Protein AF-R5CMT9-F1 (afdb_monomer)

Radius of gyration: 13.2 Å; Cα contacts (8 Å, |Δi|>4): 201; chains: 1; bounding box: 36×26×33 Å

pLDDT: mean 77.67, std 15.8, range [37.78, 95.19]

Mean predicted aligned error: 9.05 Å

Foldseek 3Di:
DWEWEWEAELQFQKTWIAIPVRDTLFIDHDPCSHVDDDPCSQVVVLLALLVACVVCVVVVVVPPDDPFYWYFYAYPVRHTDDTAWTDHPPDIDGPDDHDDDDHDRSVVRVVSSSD

Sequence (115 aa):
MTDIHLSISQDTGELLAFDDNDNEITRCVVSDWIDYKEPDFYDTAAEAIRSVIERLHDQVDNLCILKPYSFVLEDDEREHVSELYLVDSDIKIIGGDLMKGLDEDLDRFLNELMK

Secondary structure (DSSP, 8-state):
-EEEEEEE-TTT-EEEEE-TT--EEEEEE-GGGTT--STTHHHHHHHHHHHHHHHTHHHHTTS---SSEEEEEE-TT--EEEEEEEE-SS-EEE-S-------HHHHHHHHHHT-

Solvent-accessible surface area (backbone atoms only — not comparable to full-atom values): 6534 Å² total; per-residue (Å²): 124,45,40,38,40,36,31,36,29,48,73,71,8,38,40,35,35,23,44,80,82,71,44,75,70,40,74,43,68,43,74,86,34,39,65,52,81,63,94,55,52,69,61,54,49,49,28,29,52,38,58,47,54,59,73,42,37,77,57,59,72,62,48,92,68,63,71,45,31,38,38,34,35,24,36,76,86,68,45,85,70,46,63,38,36,39,40,45,94,88,49,77,48,71,50,78,81,86,59,89,81,61,65,71,72,53,53,51,44,52,58,59,60,73,108

Structure (mmCIF, N/CA/C/O backbone):
data_AF-R5CMT9-F1
#
_entry.id   AF-R5CMT9-F1
#
loop_
_atom_site.group_PDB
_atom_site.id
_atom_site.type_symbol
_atom_site.label_atom_id
_atom_site.label_alt_id
_atom_site.label_comp_id
_atom_site.label_asym_id
_atom_site.label_entity_id
_atom_site.label_seq_id
_atom_site.pdbx_PDB_ins_code
_atom_site.Cartn_x
_atom_site.Cartn_y
_atom_site.Cartn_z
_atom_site.occupancy
_atom_site.B_iso_or_equiv
_atom_site.auth_seq_id
_atom_site.auth_comp_id
_atom_site.auth_asym_id
_atom_site.auth_atom_id
_atom_site.pdbx_PDB_model_num
ATOM 1 N N . MET A 1 1 ? 12.522 12.733 -10.153 1.00 55.34 1 MET A N 1
ATOM 2 C CA . MET A 1 1 ? 12.341 11.641 -9.187 1.00 55.34 1 MET A CA 1
ATOM 3 C C . MET A 1 1 ? 10.939 11.159 -9.421 1.00 55.34 1 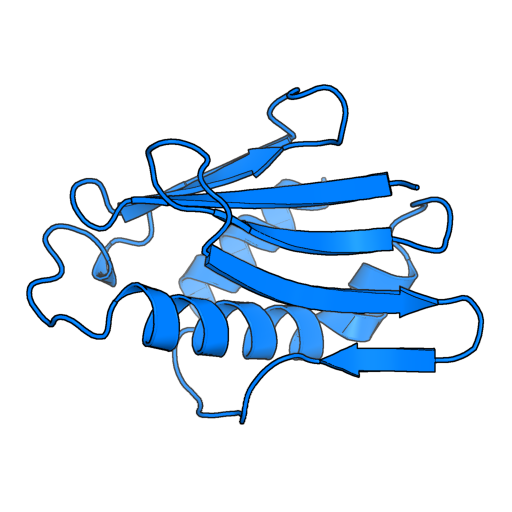MET A C 1
ATOM 5 O O . MET A 1 1 ? 10.129 12.024 -9.745 1.00 55.34 1 MET A O 1
ATOM 9 N N . THR A 1 2 ? 10.723 9.847 -9.422 1.00 72.75 2 THR A N 1
ATOM 10 C CA . THR A 1 2 ? 9.373 9.323 -9.591 1.00 72.75 2 THR A CA 1
ATOM 11 C C . THR A 1 2 ? 8.921 8.679 -8.308 1.00 72.75 2 THR A C 1
ATOM 13 O O . THR A 1 2 ? 9.508 7.697 -7.903 1.00 72.75 2 THR A O 1
ATOM 16 N N . ASP A 1 3 ? 7.944 9.254 -7.644 1.00 84.00 3 ASP A N 1
ATOM 17 C CA . ASP A 1 3 ? 7.413 8.844 -6.362 1.00 84.00 3 ASP A CA 1
ATOM 18 C C . ASP A 1 3 ? 6.007 8.275 -6.593 1.00 84.00 3 ASP A C 1
ATOM 20 O O . ASP A 1 3 ? 5.199 8.800 -7.365 1.00 84.00 3 ASP A O 1
ATOM 24 N N . ILE A 1 4 ? 5.742 7.124 -5.978 1.00 88.56 4 ILE A N 1
ATOM 25 C CA . ILE A 1 4 ? 4.416 6.512 -5.950 1.00 88.56 4 ILE A CA 1
ATOM 26 C C . ILE A 1 4 ? 3.807 6.825 -4.593 1.00 88.56 4 ILE A C 1
ATOM 28 O O . ILE A 1 4 ? 4.309 6.385 -3.556 1.00 88.56 4 ILE A O 1
ATOM 32 N N . HIS A 1 5 ? 2.700 7.552 -4.616 1.00 92.25 5 HIS A N 1
ATOM 33 C CA . HIS A 1 5 ? 1.980 7.958 -3.418 1.00 92.25 5 HIS A CA 1
ATOM 34 C C . HIS A 1 5 ? 0.846 6.972 -3.153 1.00 92.25 5 HIS A C 1
ATOM 36 O O . HIS A 1 5 ? -0.040 6.798 -3.988 1.00 92.25 5 HIS A O 1
ATOM 42 N N . LEU A 1 6 ? 0.887 6.303 -2.004 1.00 93.19 6 LEU A N 1
ATOM 43 C CA . LEU A 1 6 ? -0.142 5.389 -1.530 1.00 93.19 6 LEU A CA 1
ATOM 44 C C . LEU A 1 6 ? -0.975 6.102 -0.465 1.00 93.19 6 LEU A C 1
ATOM 46 O O . LEU A 1 6 ? -0.510 6.273 0.655 1.00 93.19 6 LEU A O 1
ATOM 50 N N . SER A 1 7 ? -2.194 6.507 -0.808 1.00 95.19 7 SER A N 1
ATOM 51 C CA . SER A 1 7 ? -3.136 7.126 0.131 1.00 95.19 7 SER A CA 1
ATOM 52 C C . SER A 1 7 ? -4.081 6.068 0.685 1.00 95.19 7 SER A C 1
ATOM 54 O O . SER A 1 7 ? -4.650 5.286 -0.084 1.00 95.19 7 SER A O 1
ATOM 56 N N . ILE A 1 8 ? -4.223 6.023 2.011 1.00 94.94 8 ILE A N 1
ATOM 57 C CA . ILE A 1 8 ? -5.087 5.061 2.704 1.00 94.94 8 ILE A CA 1
ATOM 58 C C . ILE A 1 8 ? -6.119 5.749 3.592 1.00 94.94 8 ILE A C 1
ATOM 60 O O . ILE A 1 8 ? -5.850 6.796 4.168 1.00 94.94 8 ILE A O 1
ATOM 64 N N . SER A 1 9 ? -7.284 5.122 3.762 1.00 94.38 9 SER A N 1
ATOM 65 C CA . SER A 1 9 ? -8.355 5.624 4.630 1.00 94.38 9 SER A CA 1
ATOM 66 C C . SER A 1 9 ? -8.825 4.553 5.615 1.00 94.38 9 SER A C 1
ATOM 68 O O . SER A 1 9 ? -9.338 3.513 5.205 1.00 94.38 9 SER A O 1
ATOM 70 N N . GLN A 1 10 ? -8.722 4.828 6.920 1.00 92.62 10 GLN A N 1
ATOM 71 C CA . GLN A 1 10 ? -9.258 3.950 7.979 1.00 92.62 10 GLN A CA 1
ATOM 72 C C . GLN A 1 10 ? -10.793 3.955 8.060 1.00 92.62 10 GLN A C 1
ATOM 74 O O . GLN A 1 10 ? -11.403 3.061 8.640 1.00 92.62 10 GLN A O 1
ATOM 79 N N . ASP A 1 11 ? -11.443 4.978 7.505 1.00 91.88 11 ASP A N 1
ATOM 80 C CA . ASP A 1 11 ? -12.901 5.088 7.548 1.00 91.88 11 ASP A CA 1
ATOM 81 C C . ASP A 1 11 ? -13.543 4.244 6.444 1.00 91.88 11 ASP A C 1
ATOM 83 O O . ASP A 1 11 ? -14.573 3.602 6.649 1.00 91.88 11 ASP A O 1
ATOM 87 N N . THR A 1 12 ? -12.923 4.225 5.263 1.00 93.94 12 THR A N 1
ATOM 88 C CA . THR A 1 12 ? -13.476 3.579 4.062 1.00 93.94 12 THR A CA 1
ATOM 89 C C . THR A 1 12 ? -12.736 2.311 3.646 1.00 93.94 12 THR A C 1
ATOM 91 O O . THR A 1 12 ? -13.248 1.559 2.817 1.00 93.94 12 THR A O 1
ATOM 94 N N . GLY A 1 13 ? -11.545 2.068 4.200 1.00 92.75 13 GLY A N 1
ATOM 95 C CA . GLY A 1 13 ? -10.636 1.003 3.784 1.00 92.75 13 GLY A CA 1
ATOM 96 C C . GLY A 1 13 ? -10.030 1.213 2.394 1.00 92.75 13 GLY A C 1
ATOM 97 O O . GLY A 1 13 ? -9.419 0.287 1.861 1.00 92.75 13 GLY A O 1
ATOM 98 N N . GLU A 1 14 ? -10.221 2.377 1.765 1.00 94.38 14 GLU A N 1
ATOM 99 C CA . GLU A 1 14 ? -9.645 2.655 0.451 1.00 94.38 14 GLU A CA 1
ATOM 100 C C . GLU A 1 14 ? -8.113 2.722 0.527 1.00 94.38 14 GLU A C 1
ATOM 102 O O . GLU A 1 14 ? -7.548 3.291 1.459 1.00 94.38 14 GLU A O 1
ATOM 107 N N . LEU A 1 15 ? -7.459 2.141 -0.480 1.00 94.44 15 LEU A N 1
ATOM 108 C CA . LEU A 1 15 ? -6.033 2.259 -0.770 1.00 94.44 15 LEU A CA 1
ATOM 109 C C . LEU A 1 15 ? -5.908 2.695 -2.230 1.00 94.44 15 LEU A C 1
ATOM 111 O O . LEU A 1 15 ? -6.319 1.967 -3.138 1.00 94.44 15 LEU A O 1
ATOM 115 N N . LEU A 1 16 ? -5.372 3.890 -2.453 1.00 94.19 16 LEU A N 1
ATOM 116 C CA . LEU A 1 16 ? -5.201 4.500 -3.767 1.00 94.19 16 LEU A CA 1
ATOM 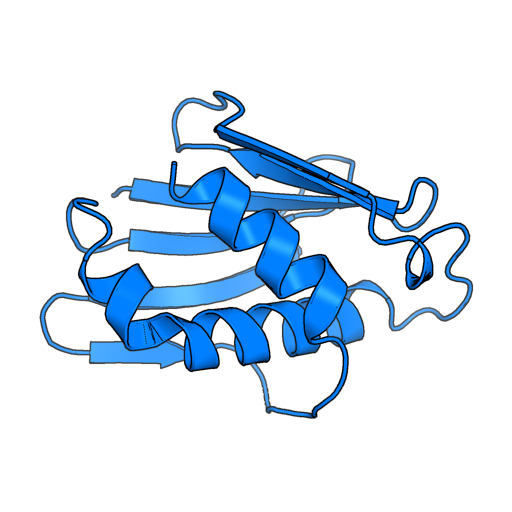117 C C . LEU A 1 16 ? -3.719 4.703 -4.054 1.00 94.19 16 LEU A C 1
ATOM 119 O O . LEU A 1 16 ? -2.976 5.126 -3.175 1.00 94.19 16 LEU A O 1
ATOM 123 N N . ALA A 1 17 ? -3.304 4.444 -5.289 1.00 91.75 17 ALA A N 1
ATOM 124 C CA . ALA A 1 17 ? -1.954 4.727 -5.754 1.00 91.75 17 ALA A CA 1
ATOM 125 C C . ALA A 1 17 ? -1.967 5.866 -6.771 1.00 91.75 17 ALA A C 1
ATOM 127 O O . ALA A 1 17 ? -2.756 5.835 -7.718 1.00 91.75 17 ALA A O 1
ATOM 128 N N . PHE A 1 18 ? -1.051 6.816 -6.618 1.00 91.31 18 PHE A N 1
ATOM 129 C CA . PHE A 1 18 ? -0.868 7.948 -7.519 1.00 91.31 18 PHE A CA 1
ATOM 130 C C . PHE A 1 18 ? 0.572 8.032 -8.026 1.00 91.31 18 PHE A C 1
ATOM 132 O O . PHE A 1 18 ? 1.503 7.610 -7.337 1.00 91.31 18 PHE A O 1
ATOM 139 N N . ASP A 1 19 ? 0.740 8.586 -9.226 1.00 88.50 19 ASP A N 1
ATOM 140 C CA . ASP A 1 19 ?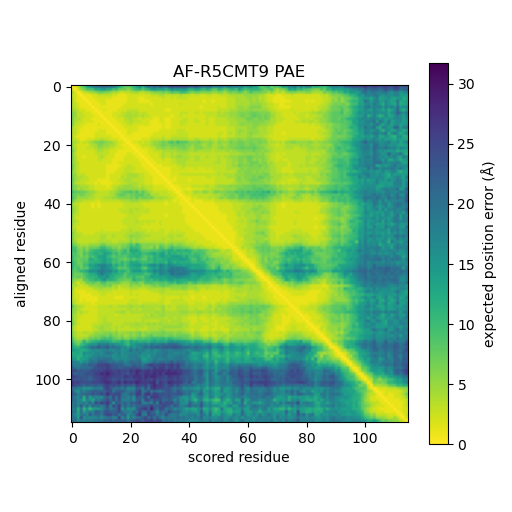 2.040 9.035 -9.733 1.00 88.50 19 ASP A CA 1
ATOM 141 C C . ASP A 1 19 ? 2.392 10.454 -9.229 1.00 88.50 19 ASP A C 1
ATOM 143 O O . ASP A 1 19 ? 1.568 11.129 -8.611 1.00 88.50 19 ASP A O 1
ATOM 147 N N . ASP A 1 20 ? 3.600 10.944 -9.538 1.00 85.38 20 ASP A N 1
ATOM 148 C CA . ASP A 1 20 ? 4.068 12.304 -9.179 1.00 85.38 20 ASP A CA 1
ATOM 149 C C . ASP A 1 20 ? 3.209 13.452 -9.714 1.00 85.38 20 ASP A C 1
ATOM 151 O O . ASP A 1 20 ? 3.414 14.623 -9.385 1.00 85.38 20 ASP A O 1
ATOM 155 N N . ASN A 1 21 ? 2.362 13.161 -10.695 1.00 87.75 21 ASN A N 1
ATOM 156 C CA . ASN A 1 21 ? 1.511 14.139 -11.345 1.00 87.75 21 ASN A CA 1
ATOM 157 C C . ASN A 1 21 ? 0.082 14.079 -10.799 1.00 87.75 21 ASN A C 1
ATOM 159 O O . ASN A 1 21 ? -0.818 14.642 -11.423 1.00 87.75 21 ASN A O 1
ATOM 163 N N . ASP A 1 22 ? -0.101 13.433 -9.643 1.00 86.94 22 ASP A N 1
ATOM 164 C CA . ASP A 1 22 ? -1.376 13.209 -8.967 1.00 86.94 22 ASP A CA 1
ATOM 165 C C . ASP A 1 22 ? -2.394 12.447 -9.829 1.00 86.94 22 ASP A C 1
ATOM 167 O O . ASP A 1 22 ? -3.603 12.510 -9.583 1.00 86.94 22 ASP A O 1
ATOM 171 N N . ASN A 1 23 ? -1.934 11.696 -10.836 1.00 88.88 23 ASN A N 1
ATOM 172 C CA . ASN A 1 23 ? -2.819 10.806 -11.572 1.00 88.88 23 ASN A CA 1
ATOM 173 C C . ASN A 1 23 ? -2.981 9.510 -10.789 1.00 88.88 23 ASN A C 1
ATOM 175 O O . ASN A 1 23 ? -2.003 8.853 -10.435 1.00 88.88 23 ASN A O 1
ATOM 179 N N . GLU A 1 24 ? -4.231 9.121 -10.558 1.00 90.75 24 GLU A N 1
ATOM 180 C CA . GLU A 1 24 ? -4.543 7.819 -9.983 1.00 90.75 24 GLU A CA 1
ATOM 181 C C . GLU A 1 24 ? -4.103 6.713 -10.948 1.00 90.75 24 GLU A C 1
ATOM 183 O O . GLU A 1 24 ? -4.537 6.662 -12.102 1.00 90.75 24 GLU A O 1
ATOM 188 N N . ILE A 1 25 ? -3.245 5.826 -10.458 1.00 89.00 25 ILE A N 1
ATOM 189 C CA . ILE A 1 25 ? -2.792 4.635 -11.171 1.00 89.00 25 ILE A CA 1
ATOM 190 C C . ILE A 1 25 ? -3.804 3.510 -10.941 1.00 89.00 25 ILE A C 1
ATOM 192 O O . ILE A 1 25 ? -4.256 2.876 -11.892 1.00 89.00 25 ILE A O 1
ATOM 196 N N . THR A 1 26 ? -4.174 3.265 -9.677 1.00 89.25 26 THR A N 1
ATOM 197 C CA . THR A 1 26 ? -5.165 2.247 -9.304 1.00 89.25 26 THR A CA 1
ATOM 198 C C . THR A 1 26 ? -5.743 2.478 -7.904 1.00 89.25 26 THR A C 1
ATOM 200 O O . THR A 1 26 ? -5.210 3.271 -7.123 1.00 89.25 26 THR A O 1
ATOM 203 N N . ARG A 1 27 ? -6.800 1.729 -7.566 1.00 93.19 27 ARG A N 1
ATOM 204 C CA . ARG A 1 27 ? -7.440 1.717 -6.243 1.00 93.19 27 ARG A CA 1
ATOM 205 C C . ARG A 1 27 ? -7.945 0.326 -5.851 1.00 93.19 27 ARG A C 1
ATOM 207 O O . ARG A 1 27 ? -8.414 -0.425 -6.703 1.00 93.19 27 ARG A O 1
ATOM 214 N N . CYS A 1 28 ? -7.954 0.019 -4.558 1.00 92.31 28 CYS A N 1
ATOM 215 C CA . CYS A 1 28 ? -8.745 -1.077 -3.991 1.00 92.31 28 CYS A CA 1
ATOM 216 C C . CYS A 1 28 ? -9.364 -0.692 -2.649 1.00 92.31 28 CYS A C 1
ATOM 218 O O . CYS A 1 28 ? -9.089 0.369 -2.097 1.00 92.31 28 CYS A O 1
ATOM 220 N N . VAL A 1 29 ? -10.149 -1.617 -2.098 1.00 92.69 29 VAL A N 1
ATOM 221 C CA . VAL A 1 29 ? -10.660 -1.548 -0.731 1.00 92.69 29 VAL A CA 1
ATOM 222 C C . VAL A 1 29 ? -10.110 -2.729 0.061 1.00 92.69 29 VAL A C 1
ATOM 224 O O . VAL A 1 29 ? -10.332 -3.882 -0.316 1.00 92.69 29 VAL A O 1
ATOM 227 N N . VAL A 1 30 ? -9.425 -2.439 1.165 1.00 91.75 30 VAL A N 1
ATOM 228 C CA . VAL A 1 30 ? -8.986 -3.419 2.161 1.00 91.75 30 VAL A CA 1
ATOM 229 C C . VAL A 1 30 ? -10.064 -3.489 3.237 1.00 91.75 30 VAL A C 1
ATOM 231 O O . VAL A 1 30 ? -10.232 -2.570 4.033 1.00 91.75 30 VAL A O 1
ATOM 234 N N . SER A 1 31 ? -10.837 -4.577 3.244 1.00 90.88 31 SER A N 1
ATOM 235 C CA . SER A 1 31 ? -12.025 -4.683 4.111 1.00 90.88 31 SER A CA 1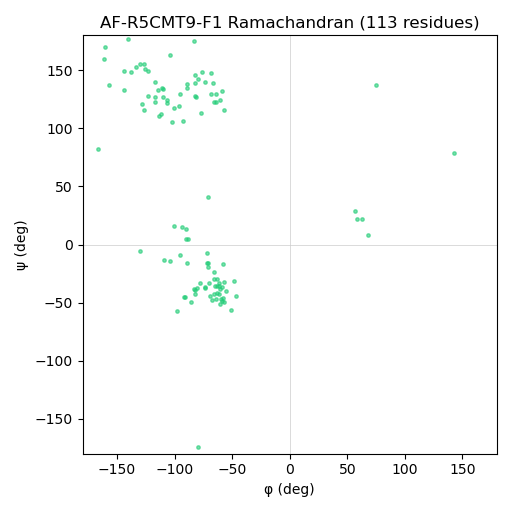
ATOM 236 C C . SER A 1 31 ? -11.679 -4.609 5.600 1.00 90.88 31 SER A C 1
ATOM 238 O O . SER A 1 31 ? -12.445 -4.046 6.375 1.00 90.88 31 SER A O 1
ATOM 240 N N . ASP A 1 32 ? -10.510 -5.124 5.981 1.00 89.31 32 ASP A N 1
ATOM 241 C CA . ASP A 1 32 ? -10.027 -5.133 7.367 1.00 89.31 32 ASP A CA 1
ATOM 242 C C . ASP A 1 32 ? -9.633 -3.741 7.883 1.00 89.31 32 ASP A C 1
ATOM 244 O O . ASP A 1 32 ? -9.498 -3.541 9.089 1.00 89.31 32 ASP A O 1
ATOM 248 N N . TRP A 1 33 ? -9.452 -2.773 6.983 1.00 93.50 33 TRP A N 1
ATOM 249 C CA . TRP A 1 33 ? -9.142 -1.388 7.333 1.00 93.50 33 TRP A CA 1
ATOM 250 C C . TRP A 1 33 ? -10.389 -0.535 7.530 1.00 93.50 33 TRP A C 1
ATOM 252 O O . TRP A 1 33 ? -10.289 0.539 8.108 1.00 93.50 33 TRP A O 1
ATOM 262 N N . ILE A 1 34 ? -11.556 -1.001 7.075 1.00 92.94 34 ILE A N 1
ATOM 263 C CA . ILE A 1 34 ? -12.812 -0.267 7.224 1.00 92.94 34 ILE A CA 1
ATOM 264 C C . ILE A 1 34 ? -13.145 -0.144 8.703 1.00 92.94 34 ILE A C 1
ATOM 266 O O . ILE A 1 34 ? -13.215 -1.142 9.423 1.00 92.94 34 ILE A O 1
ATOM 270 N N . ASP A 1 35 ? -13.435 1.081 9.133 1.00 92.88 35 ASP A N 1
ATOM 271 C CA . ASP A 1 35 ? -13.789 1.379 10.513 1.00 92.88 35 ASP A CA 1
ATOM 272 C C . ASP A 1 35 ? -12.707 0.931 11.516 1.00 92.88 35 ASP A C 1
ATOM 274 O O . ASP A 1 35 ? -13.031 0.636 12.670 1.00 92.88 35 ASP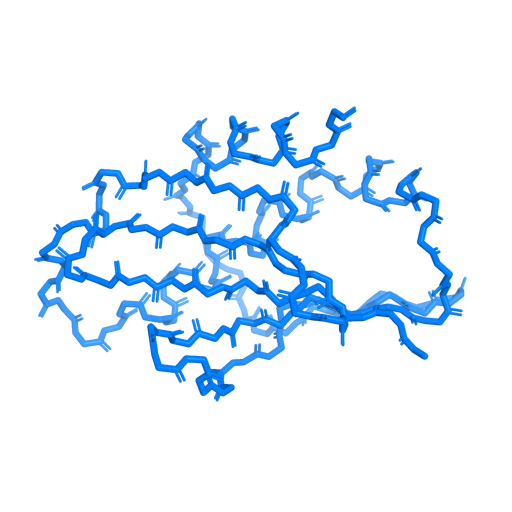 A O 1
ATOM 278 N N . TYR A 1 36 ? -11.430 0.898 11.120 1.00 90.50 36 TYR A N 1
ATOM 279 C CA . TYR A 1 36 ? -10.344 0.516 12.022 1.00 90.50 36 TYR A CA 1
ATOM 280 C C . TYR A 1 36 ? -10.292 1.482 13.219 1.00 90.50 36 TYR A C 1
ATOM 282 O O . TYR A 1 36 ? -10.282 2.702 13.058 1.00 90.50 36 TYR A O 1
ATOM 290 N N . LYS A 1 37 ? -10.362 0.945 14.446 1.00 89.69 37 LYS A N 1
ATOM 291 C CA . LYS A 1 37 ? -10.576 1.750 15.671 1.00 89.69 37 LYS A CA 1
ATOM 292 C C . LYS A 1 37 ? -9.330 1.952 16.520 1.00 89.69 37 LYS A C 1
ATOM 294 O O . LYS A 1 37 ? -9.358 2.791 17.421 1.00 89.69 37 LYS A O 1
ATOM 299 N N . GLU A 1 38 ? -8.280 1.183 16.272 1.00 90.75 38 GLU A N 1
ATOM 300 C CA . GLU A 1 38 ? -7.049 1.298 17.042 1.00 90.75 38 GLU A CA 1
ATOM 301 C C . GLU A 1 38 ? -6.196 2.459 16.501 1.00 90.75 38 GLU A C 1
ATOM 303 O O . GLU A 1 38 ? -6.213 2.747 15.303 1.00 90.75 38 GLU A O 1
ATOM 308 N N . PRO A 1 39 ? -5.458 3.169 17.370 1.00 88.12 39 PRO A N 1
ATOM 309 C CA . PRO A 1 39 ? -4.676 4.341 16.975 1.00 88.12 39 PRO A CA 1
ATOM 310 C C . PRO A 1 39 ? -3.430 4.000 16.141 1.00 88.12 39 PRO A C 1
ATOM 312 O O . PRO A 1 39 ? -2.753 4.909 15.674 1.00 88.12 39 PRO A O 1
ATOM 315 N N . ASP A 1 40 ? -3.110 2.715 15.985 1.00 90.44 40 ASP A N 1
ATOM 316 C CA . ASP A 1 40 ? -1.932 2.189 15.289 1.00 90.44 40 ASP A CA 1
ATOM 317 C C . ASP A 1 40 ? -2.195 1.858 13.812 1.00 90.44 40 ASP A C 1
ATOM 319 O O . ASP A 1 40 ? -1.404 1.154 13.181 1.00 90.44 40 ASP A O 1
ATOM 323 N N . PHE A 1 41 ? -3.303 2.355 13.254 1.00 90.50 41 PHE A N 1
ATOM 324 C CA . PHE A 1 41 ? -3.731 2.060 11.890 1.00 90.50 41 PHE A CA 1
ATOM 325 C C . PHE A 1 41 ? -2.622 2.279 10.858 1.00 90.50 41 PHE A C 1
ATOM 327 O O . PHE A 1 41 ? -2.260 1.361 10.126 1.00 90.50 41 PHE A O 1
ATOM 334 N N . TYR A 1 42 ? -2.064 3.490 10.824 1.00 90.00 42 TYR A N 1
ATOM 335 C CA . TYR A 1 42 ? -1.060 3.879 9.838 1.00 90.00 42 TYR A CA 1
ATOM 336 C C . TYR A 1 42 ? 0.244 3.092 9.985 1.00 90.00 42 TYR A C 1
ATOM 338 O O . TYR A 1 42 ? 0.850 2.731 8.979 1.00 90.00 42 TYR A O 1
ATOM 346 N N . ASP A 1 43 ? 0.645 2.773 11.217 1.00 88.38 43 ASP A N 1
ATOM 347 C CA . ASP A 1 43 ? 1.833 1.959 11.485 1.00 88.38 43 ASP A CA 1
ATOM 348 C C . ASP A 1 43 ? 1.620 0.517 11.000 1.00 88.38 43 ASP A C 1
ATOM 350 O O . ASP A 1 43 ? 2.431 -0.018 10.242 1.00 88.38 43 ASP A O 1
ATOM 354 N N . THR A 1 44 ? 0.478 -0.080 11.347 1.00 89.06 44 THR A N 1
ATOM 355 C CA . THR A 1 44 ? 0.100 -1.443 10.939 1.00 89.06 44 THR A CA 1
ATOM 356 C C . THR A 1 44 ? -0.051 -1.553 9.421 1.00 89.06 44 THR A C 1
ATOM 358 O O . THR A 1 44 ? 0.415 -2.516 8.806 1.00 89.06 44 THR A O 1
ATOM 361 N N . ALA A 1 45 ? -0.670 -0.554 8.788 1.00 90.06 45 ALA A N 1
ATOM 362 C CA . ALA A 1 45 ? -0.813 -0.490 7.340 1.00 90.06 45 ALA A CA 1
ATOM 363 C C . ALA A 1 45 ? 0.547 -0.321 6.650 1.00 90.06 45 ALA A C 1
ATOM 365 O O . ALA A 1 45 ? 0.820 -1.013 5.668 1.00 90.06 45 ALA A O 1
ATOM 366 N N . ALA A 1 46 ? 1.428 0.536 7.178 1.00 88.56 46 ALA A N 1
ATOM 367 C CA . ALA A 1 46 ? 2.778 0.707 6.652 1.00 88.56 46 ALA A CA 1
ATOM 368 C C . ALA A 1 46 ? 3.576 -0.602 6.709 1.00 88.56 46 ALA A C 1
ATOM 370 O O . ALA A 1 46 ? 4.184 -0.990 5.710 1.00 88.56 46 ALA A O 1
ATOM 371 N N . GLU A 1 47 ? 3.556 -1.306 7.846 1.00 86.12 47 GLU A N 1
ATOM 372 C CA . GLU A 1 47 ? 4.201 -2.616 8.004 1.00 86.12 47 GLU A CA 1
ATOM 373 C C . GLU A 1 47 ? 3.664 -3.646 7.002 1.00 86.12 47 GLU A C 1
ATOM 375 O O . GLU A 1 47 ? 4.445 -4.322 6.323 1.00 86.12 47 GLU A O 1
ATOM 380 N N . ALA A 1 48 ? 2.338 -3.724 6.851 1.00 86.50 48 ALA A N 1
ATOM 381 C CA . ALA A 1 48 ? 1.706 -4.622 5.893 1.00 86.50 48 ALA A CA 1
ATOM 382 C C . ALA A 1 48 ? 2.143 -4.305 4.455 1.00 86.50 48 ALA A C 1
ATOM 384 O O . ALA A 1 48 ? 2.629 -5.191 3.751 1.00 86.50 48 ALA A O 1
ATOM 385 N N . ILE A 1 49 ? 2.052 -3.041 4.029 1.00 86.88 49 ILE A N 1
ATOM 386 C CA . ILE A 1 49 ? 2.428 -2.624 2.672 1.00 86.88 49 ILE A CA 1
ATOM 387 C C . ILE A 1 49 ? 3.910 -2.903 2.400 1.00 86.88 49 ILE A C 1
ATOM 389 O O . ILE A 1 49 ? 4.245 -3.443 1.344 1.00 86.88 49 ILE A O 1
ATOM 393 N N . ARG A 1 50 ? 4.801 -2.616 3.356 1.00 84.75 50 ARG A N 1
ATOM 394 C CA . ARG A 1 50 ? 6.239 -2.915 3.240 1.00 84.75 50 ARG A CA 1
ATOM 395 C C . ARG A 1 50 ? 6.494 -4.397 3.022 1.00 84.75 50 ARG A C 1
ATOM 397 O O . ARG A 1 50 ? 7.191 -4.756 2.075 1.00 84.75 50 ARG A O 1
ATOM 404 N N . SER A 1 51 ? 5.877 -5.257 3.836 1.00 82.81 51 SER A N 1
ATOM 405 C CA . SER A 1 51 ? 6.018 -6.711 3.706 1.00 82.81 51 SER A CA 1
ATOM 406 C C . SER A 1 51 ? 5.601 -7.210 2.319 1.00 82.81 51 SER A C 1
ATOM 408 O O . SER A 1 51 ? 6.153 -8.197 1.825 1.00 82.81 51 SER A O 1
ATOM 410 N N . VAL A 1 52 ? 4.628 -6.558 1.682 1.00 81.12 52 VAL A N 1
ATOM 411 C CA . VAL A 1 52 ? 4.167 -6.952 0.350 1.00 81.12 52 VAL A CA 1
ATOM 412 C C . VAL A 1 52 ? 5.064 -6.387 -0.750 1.00 81.12 52 VAL A C 1
ATOM 414 O O . VAL A 1 52 ? 5.440 -7.138 -1.649 1.00 81.12 52 VAL A O 1
ATOM 417 N N . ILE A 1 53 ? 5.492 -5.124 -0.661 1.00 79.38 53 ILE A N 1
ATOM 418 C CA . ILE A 1 53 ? 6.495 -4.551 -1.579 1.00 79.38 53 ILE A CA 1
ATOM 419 C C . ILE A 1 53 ? 7.771 -5.410 -1.575 1.00 79.38 53 ILE A C 1
ATO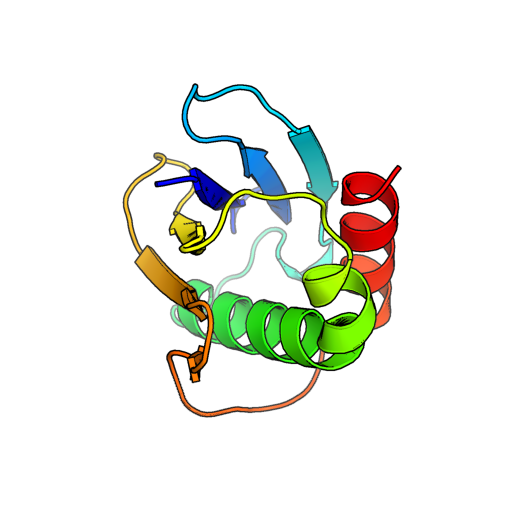M 421 O O . ILE A 1 53 ? 8.337 -5.684 -2.633 1.00 79.38 53 ILE A O 1
ATOM 425 N N . GLU A 1 54 ? 8.188 -5.903 -0.406 1.00 76.94 54 GLU A N 1
ATOM 426 C CA . GLU A 1 54 ? 9.301 -6.847 -0.276 1.00 76.94 54 GLU A CA 1
ATOM 427 C C . GLU A 1 54 ? 9.040 -8.191 -0.959 1.00 76.94 54 GLU A C 1
ATOM 429 O O . GLU A 1 54 ? 9.904 -8.686 -1.684 1.00 76.94 54 GLU A O 1
ATOM 434 N N . ARG A 1 55 ? 7.866 -8.804 -0.758 1.00 76.69 55 ARG A N 1
ATOM 435 C CA . ARG A 1 55 ? 7.526 -10.071 -1.427 1.00 76.69 55 ARG A CA 1
ATOM 436 C C . ARG A 1 55 ? 7.516 -9.913 -2.947 1.00 76.69 55 ARG A C 1
ATOM 438 O O . ARG A 1 55 ? 7.953 -10.816 -3.658 1.00 76.69 55 ARG A O 1
ATOM 445 N N . LEU A 1 56 ? 7.028 -8.778 -3.436 1.00 73.69 56 LEU A N 1
ATOM 446 C CA . LEU A 1 56 ? 6.933 -8.469 -4.860 1.00 73.69 56 LEU A CA 1
ATOM 447 C C . LEU A 1 56 ? 8.189 -7.771 -5.394 1.00 73.69 56 LEU A C 1
ATOM 449 O O . LEU A 1 56 ? 8.174 -7.274 -6.518 1.00 73.69 56 LEU A O 1
ATOM 453 N N . HIS A 1 57 ? 9.288 -7.765 -4.635 1.00 69.31 57 HIS A N 1
ATOM 454 C CA . HIS A 1 57 ? 10.543 -7.094 -4.974 1.00 69.31 57 HIS A CA 1
ATOM 455 C C . HIS A 1 57 ? 11.008 -7.360 -6.412 1.00 69.31 57 HIS A C 1
ATOM 457 O O . HIS A 1 57 ? 11.404 -6.431 -7.114 1.00 69.31 57 HIS A O 1
ATOM 463 N N . ASP A 1 58 ? 10.934 -8.613 -6.870 1.00 67.75 58 ASP A N 1
ATOM 464 C CA . ASP A 1 58 ? 11.346 -8.992 -8.226 1.00 67.75 58 ASP A CA 1
ATOM 465 C C . ASP A 1 58 ? 10.449 -8.367 -9.307 1.00 67.75 58 ASP A C 1
ATOM 467 O O . ASP A 1 58 ? 10.907 -8.087 -10.411 1.00 67.75 58 ASP A O 1
ATOM 471 N N . GLN A 1 59 ? 9.172 -8.119 -9.014 1.00 67.44 59 GLN A N 1
ATOM 472 C CA . GLN A 1 59 ? 8.259 -7.407 -9.914 1.00 67.44 59 GLN A CA 1
ATOM 473 C C . GLN A 1 59 ? 8.449 -5.893 -9.816 1.00 67.44 59 GLN A C 1
ATOM 475 O O . GLN A 1 59 ? 8.437 -5.209 -10.836 1.00 67.44 59 GLN A O 1
ATOM 480 N N . VAL A 1 60 ? 8.710 -5.384 -8.613 1.00 65.69 60 VAL A N 1
ATOM 481 C CA . VAL A 1 60 ? 9.008 -3.974 -8.343 1.00 65.69 60 VAL A CA 1
ATOM 482 C C . VAL A 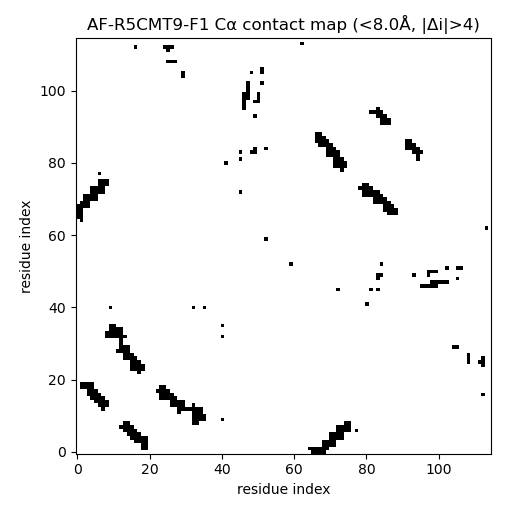1 60 ? 10.306 -3.534 -9.039 1.00 65.69 60 VAL A C 1
ATOM 484 O O . VAL A 1 60 ? 10.368 -2.441 -9.596 1.00 65.69 60 VAL A O 1
ATOM 487 N N . ASP A 1 61 ? 11.317 -4.404 -9.138 1.00 64.31 61 ASP A N 1
ATOM 488 C CA . ASP A 1 61 ? 12.513 -4.157 -9.964 1.00 64.31 61 ASP A CA 1
ATOM 489 C C . ASP A 1 61 ? 12.230 -4.101 -11.471 1.00 64.31 61 ASP A C 1
ATOM 491 O O . ASP A 1 61 ? 13.007 -3.502 -12.217 1.00 64.31 61 ASP A O 1
ATOM 495 N N . ASN A 1 62 ? 11.136 -4.720 -11.919 1.00 62.69 62 ASN A N 1
ATOM 496 C CA . ASN A 1 62 ? 10.715 -4.752 -13.318 1.00 62.69 62 ASN A CA 1
ATOM 497 C C . ASN A 1 62 ? 9.693 -3.661 -13.669 1.00 62.69 62 ASN A C 1
ATOM 499 O O . ASN A 1 62 ? 9.411 -3.463 -14.856 1.00 62.69 62 ASN A O 1
ATOM 503 N N . LEU A 1 63 ? 9.161 -2.929 -12.680 1.00 63.78 63 LEU A N 1
ATOM 504 C CA . LEU A 1 63 ? 8.465 -1.671 -12.930 1.00 63.78 63 LEU A CA 1
ATOM 505 C C . LEU A 1 63 ? 9.458 -0.773 -13.673 1.00 63.78 63 LEU A C 1
ATOM 507 O O . LEU A 1 63 ? 10.514 -0.434 -13.144 1.00 63.78 63 LEU A O 1
ATOM 511 N N . CYS A 1 64 ? 9.157 -0.417 -14.923 1.00 57.38 64 CYS A N 1
ATOM 512 C CA . CYS A 1 64 ? 9.998 0.436 -15.771 1.00 57.38 64 CYS A CA 1
ATOM 513 C C . CYS A 1 64 ? 10.008 1.905 -15.290 1.00 57.38 64 CYS A C 1
ATOM 515 O O . CYS A 1 64 ? 9.919 2.832 -16.093 1.00 57.38 64 CYS A O 1
ATOM 517 N N . ILE A 1 65 ? 10.078 2.112 -13.976 1.00 67.94 65 ILE A N 1
ATOM 518 C CA . ILE A 1 65 ? 10.143 3.395 -13.294 1.00 67.94 65 ILE A CA 1
ATOM 519 C C . ILE A 1 65 ? 11.592 3.875 -13.310 1.00 67.94 65 ILE A C 1
ATOM 521 O O . ILE A 1 65 ? 12.547 3.110 -13.140 1.00 67.94 65 ILE A O 1
ATOM 525 N N . LEU A 1 66 ? 11.758 5.172 -13.541 1.00 67.75 66 LEU A N 1
ATOM 526 C CA . LEU A 1 66 ? 13.061 5.803 -13.641 1.00 67.75 66 LEU A CA 1
ATOM 527 C C . LEU A 1 66 ? 13.644 5.982 -12.232 1.00 67.75 66 LEU A C 1
ATOM 529 O O . LEU A 1 66 ? 13.115 6.747 -11.433 1.00 67.75 66 LEU A O 1
ATOM 533 N N . LYS A 1 67 ? 14.728 5.262 -11.923 1.00 71.31 67 LYS A N 1
ATOM 534 C CA . LYS A 1 67 ? 15.414 5.353 -10.624 1.00 71.31 67 LYS A CA 1
ATOM 535 C C . LYS A 1 67 ? 16.112 6.724 -10.446 1.00 71.31 67 LYS A C 1
ATOM 537 O O . LYS A 1 67 ? 16.623 7.265 -11.432 1.00 71.31 67 LYS A O 1
ATOM 542 N N . PRO A 1 68 ? 16.210 7.258 -9.213 1.00 78.06 68 PRO A N 1
ATOM 543 C CA . PRO A 1 68 ? 15.618 6.708 -7.998 1.00 78.06 68 PRO A CA 1
ATOM 544 C C . PRO A 1 68 ? 14.107 6.966 -7.933 1.00 78.06 68 PRO A C 1
ATOM 546 O O . PRO A 1 68 ? 13.625 7.988 -8.433 1.00 78.06 68 PRO A O 1
ATOM 549 N N . TYR A 1 69 ? 13.396 6.032 -7.306 1.00 78.88 69 TYR A N 1
ATOM 550 C CA . TYR A 1 69 ? 11.971 6.151 -7.016 1.00 78.88 69 TYR A CA 1
ATOM 551 C C . TYR A 1 69 ? 11.666 5.751 -5.576 1.00 78.88 69 TYR A C 1
ATOM 553 O O . TYR A 1 69 ? 12.385 4.927 -4.999 1.00 78.88 69 TYR A O 1
ATOM 561 N N . SER A 1 70 ? 10.598 6.310 -5.014 1.00 84.00 70 SER A N 1
ATOM 562 C CA . SER A 1 70 ? 10.138 5.990 -3.663 1.00 84.00 70 SER A CA 1
ATOM 563 C C . SER A 1 70 ? 8.662 5.590 -3.641 1.00 84.00 70 SER A C 1
ATOM 565 O O . SER A 1 70 ? 7.892 5.937 -4.534 1.00 84.00 70 SER A O 1
ATOM 567 N N . PHE A 1 71 ? 8.281 4.818 -2.627 1.00 86.94 71 PHE A N 1
ATOM 568 C CA . PHE A 1 71 ? 6.894 4.599 -2.240 1.00 86.94 71 PHE A CA 1
ATOM 569 C C . PHE A 1 71 ? 6.636 5.360 -0.947 1.00 86.94 71 PHE A C 1
ATOM 571 O O . PHE A 1 71 ? 7.314 5.134 0.063 1.00 86.94 71 PHE A O 1
ATOM 578 N N . VAL A 1 72 ? 5.636 6.227 -0.977 1.00 90.62 72 VAL A N 1
ATOM 579 C CA . VAL A 1 72 ? 5.261 7.097 0.133 1.0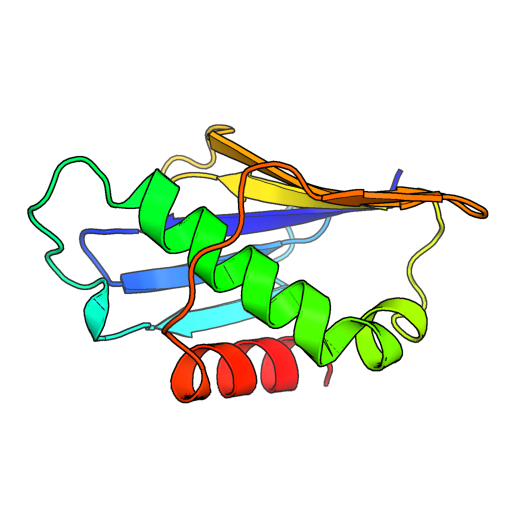0 90.62 72 VAL A CA 1
ATOM 580 C C . VAL A 1 72 ? 3.878 6.701 0.621 1.00 90.62 72 VAL A C 1
ATOM 582 O O . VAL A 1 72 ? 2.976 6.519 -0.188 1.00 90.62 72 VAL A O 1
ATOM 585 N N . LEU A 1 73 ? 3.713 6.558 1.934 1.00 92.56 73 LEU A N 1
ATOM 586 C CA . LEU A 1 73 ? 2.405 6.417 2.558 1.00 92.56 73 LEU A CA 1
ATOM 587 C C . LEU A 1 73 ? 1.851 7.793 2.902 1.00 92.56 73 LEU A C 1
ATOM 589 O O . LEU A 1 73 ? 2.547 8.617 3.505 1.00 92.56 73 LEU A O 1
ATOM 593 N N . GLU A 1 74 ? 0.586 7.989 2.578 1.00 94.06 74 GLU A N 1
ATOM 594 C CA . GLU A 1 74 ? -0.183 9.187 2.866 1.00 94.06 74 GLU A CA 1
ATOM 595 C C . GLU A 1 74 ? -1.511 8.819 3.523 1.00 94.06 74 GLU A C 1
ATOM 597 O O . GLU A 1 74 ? -2.023 7.706 3.359 1.00 94.06 74 GLU A O 1
ATOM 602 N N . ASP A 1 75 ? -2.064 9.764 4.270 1.00 92.69 75 ASP A N 1
ATOM 603 C CA . ASP A 1 75 ? -3.417 9.646 4.798 1.00 92.69 75 ASP A CA 1
ATOM 604 C C . ASP A 1 75 ? -4.476 9.994 3.736 1.00 92.69 75 ASP A C 1
ATOM 606 O O . ASP A 1 75 ? -4.187 10.187 2.545 1.00 92.69 75 ASP A O 1
ATOM 610 N N . ASP A 1 76 ? -5.734 10.030 4.162 1.00 87.19 76 ASP A N 1
ATOM 611 C CA . ASP A 1 76 ? -6.882 10.359 3.326 1.00 87.19 76 ASP A CA 1
ATOM 612 C C . ASP A 1 76 ? -6.954 11.850 2.949 1.00 87.19 76 ASP A C 1
ATOM 614 O O . ASP A 1 76 ? -7.628 12.209 1.980 1.00 87.19 76 ASP A O 1
ATOM 618 N N . GLU A 1 77 ? -6.205 12.712 3.643 1.00 89.62 77 GLU A N 1
ATOM 619 C CA . GLU A 1 77 ? -6.004 14.123 3.301 1.00 89.62 77 GLU A CA 1
ATOM 620 C C . GLU A 1 77 ? -4.793 14.345 2.372 1.00 89.62 77 GLU A C 1
ATOM 622 O O . GLU A 1 77 ? -4.501 15.491 2.014 1.00 89.62 77 GLU A O 1
ATOM 627 N N . ARG A 1 78 ? -4.139 13.263 1.907 1.00 88.06 78 ARG A N 1
ATOM 628 C CA . ARG A 1 78 ? -2.891 13.282 1.116 1.00 88.06 78 ARG A CA 1
ATOM 629 C C . ARG A 1 78 ? -1.707 13.887 1.892 1.00 88.06 78 ARG A C 1
ATOM 631 O O . ARG A 1 78 ? -0.739 14.346 1.281 1.00 88.06 78 ARG A O 1
ATOM 638 N N . GLU A 1 79 ? -1.751 13.909 3.225 1.00 90.00 79 GLU A N 1
ATOM 639 C CA . GLU A 1 79 ? -0.607 14.309 4.043 1.00 90.00 79 GLU A CA 1
ATOM 640 C C . GLU A 1 79 ? 0.391 13.154 4.176 1.00 90.00 79 GLU A C 1
ATOM 642 O O . GLU A 1 79 ? 0.032 11.982 4.289 1.00 90.00 79 GLU A O 1
ATOM 647 N N . HIS A 1 80 ? 1.684 13.485 4.164 1.00 88.44 80 HIS A N 1
ATOM 648 C CA . HIS A 1 80 ? 2.749 12.496 4.285 1.00 88.44 80 HIS A CA 1
ATOM 649 C C . HIS A 1 80 ? 2.738 11.830 5.665 1.00 88.44 80 HIS A C 1
ATOM 651 O O . HIS A 1 80 ? 2.945 12.494 6.683 1.00 88.44 80 HIS A O 1
ATOM 657 N N . VAL A 1 81 ? 2.614 10.503 5.679 1.00 88.69 81 VAL A N 1
ATOM 658 C CA . VAL A 1 81 ? 2.660 9.683 6.893 1.00 88.69 81 VAL A CA 1
ATOM 659 C C . VAL A 1 81 ? 4.053 9.095 7.089 1.00 88.69 81 VAL A C 1
ATOM 661 O O . VAL A 1 81 ? 4.677 9.291 8.132 1.00 88.69 81 VAL A O 1
ATOM 664 N N . SER A 1 82 ? 4.556 8.352 6.099 1.00 84.50 82 SER A N 1
ATOM 665 C CA . SER A 1 82 ? 5.889 7.748 6.175 1.00 84.50 82 SER A CA 1
ATOM 666 C C . SER A 1 82 ? 6.435 7.338 4.812 1.00 84.50 82 SER A C 1
ATOM 668 O O . SER A 1 82 ? 5.693 7.106 3.861 1.00 84.50 82 SER A O 1
ATOM 670 N N . GLU A 1 83 ? 7.754 7.186 4.721 1.00 84.62 83 GLU A N 1
ATOM 671 C CA . GLU A 1 83 ? 8.387 6.527 3.581 1.00 84.62 83 GLU A CA 1
ATOM 672 C C . GLU A 1 83 ? 8.317 5.001 3.763 1.00 84.62 83 GLU A C 1
ATOM 674 O O . GLU A 1 83 ? 8.685 4.449 4.810 1.00 84.62 83 GLU A O 1
ATOM 679 N N . LEU A 1 84 ? 7.796 4.305 2.753 1.00 85.00 84 LEU A N 1
ATOM 680 C CA . LEU A 1 84 ? 7.641 2.852 2.774 1.00 85.00 84 LEU A CA 1
ATOM 681 C C . LEU A 1 84 ? 8.871 2.170 2.189 1.00 85.00 84 LEU A C 1
ATOM 683 O O . LEU A 1 84 ? 9.373 1.199 2.757 1.00 85.00 84 LEU A O 1
ATOM 687 N N . TYR A 1 85 ? 9.355 2.681 1.059 1.00 79.75 85 TYR A N 1
ATOM 688 C CA . TYR A 1 85 ? 10.413 2.039 0.296 1.00 79.75 85 TYR A CA 1
ATOM 689 C C . TYR A 1 85 ? 11.148 3.050 -0.577 1.00 79.75 85 TYR A C 1
ATOM 691 O O . TYR A 1 85 ? 10.509 3.849 -1.252 1.00 79.75 85 TYR A O 1
ATOM 699 N N . LEU A 1 86 ? 12.474 2.966 -0.628 1.00 76.56 86 LEU A N 1
ATOM 700 C CA . LEU A 1 86 ? 13.307 3.761 -1.527 1.00 76.56 86 LEU A CA 1
ATOM 701 C C . LEU A 1 86 ? 14.154 2.832 -2.394 1.00 76.56 86 LEU A C 1
ATOM 703 O O . LEU A 1 86 ? 14.880 1.974 -1.882 1.00 76.56 86 LEU A O 1
ATOM 707 N N . VAL A 1 87 ?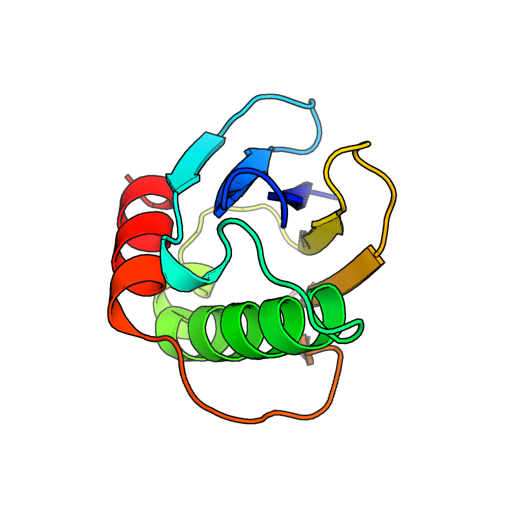 14.091 3.034 -3.710 1.00 71.44 87 VAL A N 1
ATOM 708 C CA . VAL A 1 87 ? 14.905 2.315 -4.690 1.00 71.44 87 VAL A CA 1
ATOM 709 C C . VAL A 1 87 ? 15.872 3.274 -5.358 1.00 71.44 87 VAL A C 1
ATOM 711 O O . VAL A 1 87 ? 15.484 4.087 -6.195 1.00 71.44 87 VAL A O 1
ATOM 714 N N . ASP A 1 88 ? 17.154 3.111 -5.049 1.00 73.94 88 ASP A N 1
ATOM 715 C CA . ASP A 1 88 ? 18.256 3.682 -5.815 1.00 73.94 88 ASP A CA 1
ATOM 716 C C . ASP A 1 88 ? 18.925 2.583 -6.664 1.00 73.94 88 ASP A C 1
ATOM 718 O O . ASP A 1 88 ? 18.735 1.382 -6.462 1.00 73.94 88 ASP A O 1
ATOM 722 N N . SER A 1 89 ? 19.702 3.005 -7.654 1.00 62.75 89 SER A N 1
ATOM 723 C CA . SER A 1 89 ? 20.419 2.204 -8.647 1.00 62.75 89 SER A CA 1
ATOM 724 C C . SER A 1 89 ? 21.220 1.048 -8.035 1.00 62.75 89 SER A C 1
ATOM 726 O O . SER A 1 89 ? 21.307 -0.005 -8.660 1.00 62.75 89 SER A O 1
ATOM 728 N N . ASP A 1 90 ? 21.722 1.219 -6.806 1.00 56.25 90 ASP A N 1
ATOM 729 C CA . ASP A 1 90 ? 22.588 0.255 -6.116 1.00 56.25 90 ASP A CA 1
ATOM 730 C C . ASP A 1 90 ? 22.139 -0.101 -4.679 1.00 56.25 90 ASP A C 1
ATOM 732 O O . ASP A 1 90 ? 22.755 -0.960 -4.045 1.00 56.25 90 ASP A O 1
ATOM 736 N N . ILE A 1 91 ? 21.098 0.545 -4.127 1.00 52.06 91 ILE A N 1
ATOM 737 C CA . ILE A 1 91 ? 20.685 0.390 -2.717 1.00 52.06 91 ILE A CA 1
ATOM 738 C C . ILE A 1 91 ? 19.157 0.447 -2.606 1.00 52.06 91 ILE A C 1
ATOM 740 O O . ILE A 1 91 ? 18.526 1.357 -3.140 1.00 52.06 91 ILE A O 1
ATOM 744 N N . LYS A 1 92 ? 18.572 -0.504 -1.868 1.00 53.50 92 LYS A N 1
ATOM 745 C CA . LYS A 1 92 ? 17.161 -0.479 -1.461 1.00 53.50 92 LYS A CA 1
ATOM 746 C C . LYS A 1 92 ? 17.060 -0.242 0.038 1.00 53.50 92 LYS A C 1
ATOM 748 O O . LYS A 1 92 ? 17.707 -0.953 0.808 1.00 53.50 92 LYS A O 1
ATOM 753 N N . ILE A 1 93 ? 16.284 0.760 0.440 1.00 58.06 93 ILE A N 1
ATOM 754 C CA . ILE A 1 93 ? 16.077 1.120 1.847 1.00 58.06 93 ILE A CA 1
ATOM 755 C C . ILE A 1 93 ? 14.600 0.922 2.177 1.00 58.06 93 ILE A C 1
ATOM 757 O O . ILE A 1 93 ? 13.731 1.447 1.485 1.00 58.06 93 ILE A O 1
ATOM 761 N N . ILE A 1 94 ? 14.334 0.158 3.234 1.00 57.22 94 ILE A N 1
ATOM 762 C CA . ILE A 1 94 ? 12.991 -0.107 3.756 1.00 57.22 94 ILE A CA 1
ATOM 763 C C . ILE A 1 94 ? 12.856 0.700 5.040 1.00 57.22 94 ILE A C 1
ATOM 765 O O . ILE A 1 94 ? 13.689 0.562 5.940 1.00 57.22 94 ILE A O 1
ATOM 769 N N . GLY A 1 95 ? 11.864 1.585 5.109 1.00 50.84 95 GLY A N 1
ATOM 770 C CA . GLY A 1 95 ? 11.549 2.280 6.357 1.00 50.84 95 GLY A CA 1
ATOM 771 C C . GLY A 1 95 ? 10.862 1.313 7.325 1.00 50.84 95 GLY A C 1
ATOM 772 O O . GLY A 1 95 ? 10.034 0.547 6.878 1.00 50.84 95 GLY A O 1
ATOM 773 N N . GLY A 1 96 ? 11.166 1.340 8.625 1.00 47.06 96 GLY A N 1
ATOM 774 C CA . GLY A 1 96 ? 10.379 0.677 9.686 1.00 47.06 96 GLY A CA 1
ATOM 775 C C . GLY A 1 96 ? 10.486 -0.856 9.817 1.00 47.06 96 GLY A C 1
ATOM 776 O O . GLY A 1 96 ? 10.499 -1.594 8.838 1.00 47.06 96 GLY A O 1
ATOM 777 N N . ASP A 1 97 ? 10.578 -1.322 11.067 1.00 42.97 97 ASP A N 1
ATOM 778 C CA . ASP A 1 97 ? 10.730 -2.730 11.462 1.00 42.97 97 ASP A CA 1
ATOM 779 C C . ASP A 1 97 ? 9.572 -3.623 10.960 1.00 42.97 97 ASP A C 1
ATOM 781 O O . ASP A 1 97 ? 8.403 -3.300 11.126 1.00 42.97 97 ASP A O 1
ATOM 785 N N . LEU A 1 98 ? 9.904 -4.772 10.357 1.00 39.06 98 LEU A N 1
ATOM 786 C CA . LEU A 1 98 ? 8.948 -5.755 9.829 1.00 39.06 98 LEU A CA 1
ATOM 787 C C . LEU A 1 98 ? 8.143 -6.472 10.933 1.00 39.06 98 LEU A C 1
ATOM 789 O O . LEU A 1 98 ? 8.745 -7.185 11.743 1.00 39.06 98 LEU A O 1
ATOM 793 N N . MET A 1 99 ? 6.807 -6.513 10.825 1.00 37.97 99 MET A N 1
ATOM 794 C CA . MET A 1 99 ? 5.981 -7.632 11.315 1.00 37.97 99 MET A CA 1
ATOM 795 C C . MET A 1 99 ? 4.859 -8.028 10.330 1.00 37.97 99 MET A C 1
ATOM 797 O O . MET A 1 99 ? 4.389 -7.246 9.514 1.00 37.97 99 MET A O 1
ATOM 801 N N . LYS A 1 100 ? 4.517 -9.327 10.331 1.00 37.78 100 LYS A N 1
ATOM 802 C CA . LYS A 1 100 ? 3.752 -10.031 9.282 1.00 37.78 100 LYS A CA 1
ATOM 803 C C . LYS A 1 100 ? 2.237 -9.989 9.495 1.00 37.78 100 LYS A C 1
ATOM 805 O O . LYS A 1 100 ? 1.783 -10.409 10.557 1.00 37.78 100 LYS A O 1
ATOM 810 N N . GLY A 1 101 ? 1.487 -9.766 8.409 1.00 49.41 101 GLY A N 1
ATOM 811 C CA . GLY A 1 101 ? 0.167 -10.381 8.220 1.00 49.41 101 GLY A CA 1
ATOM 812 C C . GLY A 1 101 ? -0.896 -9.515 7.548 1.00 49.41 101 GLY A C 1
ATOM 813 O O . GLY A 1 101 ? -1.787 -9.053 8.242 1.00 49.41 101 GLY A O 1
ATOM 814 N N . LEU A 1 102 ? -0.862 -9.382 6.215 1.00 49.81 102 LEU A N 1
ATOM 815 C CA . LEU A 1 102 ? -2.052 -9.114 5.386 1.00 49.81 102 LEU A CA 1
ATOM 816 C C . LEU A 1 102 ? -1.713 -9.366 3.899 1.00 49.81 102 LEU A C 1
ATOM 818 O O . LEU A 1 102 ? -1.330 -8.456 3.172 1.00 49.81 102 LEU A O 1
ATOM 822 N N . ASP A 1 103 ? -1.763 -10.629 3.460 1.00 58.34 103 ASP A N 1
ATOM 823 C CA . ASP A 1 103 ? -1.149 -11.033 2.181 1.00 58.34 103 ASP A CA 1
ATOM 824 C C . ASP A 1 103 ? -2.087 -10.976 0.964 1.00 58.34 103 ASP A C 1
ATOM 826 O O . ASP A 1 103 ? -1.696 -10.464 -0.080 1.00 58.34 103 ASP A O 1
ATOM 830 N N . GLU A 1 104 ? -3.321 -11.474 1.058 1.00 58.66 104 GLU A N 1
ATOM 831 C CA . GLU A 1 104 ? -4.097 -11.812 -0.151 1.00 58.66 104 GLU A CA 1
ATOM 832 C C . GLU A 1 104 ? -4.823 -10.622 -0.806 1.00 58.66 104 GLU A C 1
ATOM 834 O O . GLU A 1 104 ? -4.881 -10.524 -2.036 1.00 58.66 104 GLU A O 1
ATOM 839 N N . ASP A 1 105 ? -5.372 -9.700 -0.013 1.00 52.72 105 ASP A N 1
ATOM 840 C CA . ASP A 1 105 ? -6.072 -8.521 -0.542 1.00 52.72 105 ASP A CA 1
ATOM 841 C C . ASP A 1 105 ? -5.095 -7.492 -1.115 1.00 52.72 105 ASP A C 1
ATOM 843 O O . ASP A 1 105 ? -5.351 -6.909 -2.173 1.00 52.72 105 ASP A O 1
ATOM 847 N N . LEU A 1 106 ? -3.930 -7.351 -0.479 1.00 57.88 106 LEU A N 1
ATOM 848 C CA . LEU A 1 106 ? -2.874 -6.458 -0.939 1.00 57.88 106 LEU A CA 1
ATOM 849 C C . LEU A 1 106 ? -2.153 -7.002 -2.184 1.00 57.88 106 LEU A C 1
ATOM 851 O O . LEU A 1 106 ? -1.853 -6.237 -3.102 1.00 57.88 106 LEU A O 1
ATOM 855 N N . ASP A 1 107 ? -1.938 -8.322 -2.270 1.00 64.62 107 ASP A N 1
ATOM 856 C CA . ASP A 1 107 ? -1.392 -8.959 -3.477 1.00 64.62 107 ASP A CA 1
ATOM 857 C C . ASP A 1 107 ? -2.288 -8.698 -4.695 1.00 64.62 107 ASP A C 1
ATOM 859 O O . ASP A 1 107 ? -1.806 -8.502 -5.813 1.00 64.62 107 ASP A O 1
ATOM 863 N N . ARG A 1 108 ? -3.609 -8.679 -4.500 1.00 68.19 108 ARG A N 1
ATOM 864 C CA . ARG A 1 108 ? -4.566 -8.389 -5.571 1.00 68.19 108 ARG A CA 1
ATOM 865 C C . ARG A 1 108 ? -4.501 -6.930 -6.013 1.00 68.19 108 ARG A C 1
ATOM 867 O O . ARG A 1 108 ? -4.451 -6.689 -7.216 1.00 68.19 108 ARG A O 1
ATOM 874 N N . PHE A 1 109 ? -4.443 -5.993 -5.069 1.00 63.94 109 PHE A N 1
ATOM 875 C CA . PHE A 1 109 ? -4.281 -4.567 -5.360 1.00 63.94 109 PHE A CA 1
ATOM 876 C C . PHE A 1 109 ? -3.026 -4.285 -6.185 1.00 63.94 109 PHE A C 1
ATOM 878 O O . PHE A 1 109 ? -3.094 -3.639 -7.228 1.00 63.94 109 PHE A O 1
ATOM 885 N N . LEU A 1 110 ? -1.881 -4.828 -5.768 1.00 60.38 110 LEU A N 1
ATOM 886 C CA . LEU A 1 110 ? -0.621 -4.591 -6.468 1.00 60.38 110 LEU A CA 1
ATOM 887 C C . LEU A 1 110 ? -0.584 -5.290 -7.831 1.00 60.38 110 LEU A C 1
ATOM 889 O O . LEU A 1 110 ? -0.048 -4.736 -8.785 1.00 60.38 110 LEU A O 1
ATOM 893 N N . ASN A 1 111 ? -1.213 -6.459 -7.983 1.00 67.12 111 ASN A N 1
ATOM 894 C CA . ASN A 1 111 ? -1.393 -7.064 -9.306 1.00 67.12 111 ASN A CA 1
ATOM 895 C C . ASN A 1 111 ? -2.268 -6.215 -10.244 1.00 67.12 111 ASN A C 1
ATOM 897 O O . ASN A 1 111 ? -2.084 -6.280 -11.460 1.00 67.12 111 ASN A O 1
ATOM 901 N N . GLU A 1 112 ? -3.210 -5.438 -9.708 1.00 67.12 112 GLU A N 1
ATOM 902 C CA . GLU A 1 112 ? -3.987 -4.471 -10.488 1.00 67.12 112 GLU A CA 1
ATOM 903 C C . GLU A 1 112 ? -3.196 -3.191 -10.784 1.00 67.12 112 GLU A C 1
ATOM 905 O O . GLU A 1 112 ? -3.333 -2.668 -11.885 1.00 67.12 112 GLU A O 1
ATOM 910 N N . LEU A 1 113 ? -2.314 -2.743 -9.880 1.00 56.50 113 LEU A N 1
ATOM 911 C CA . LEU A 1 113 ? -1.361 -1.648 -10.130 1.00 56.50 113 LEU A CA 1
ATOM 912 C C . LEU A 1 113 ? -0.388 -1.966 -11.277 1.00 56.50 113 LEU A C 1
ATOM 914 O O . LEU A 1 113 ? 0.021 -1.081 -12.018 1.00 56.50 113 LEU A O 1
ATOM 918 N N . MET A 1 114 ? 0.015 -3.233 -11.394 1.00 56.62 114 MET A N 1
ATOM 919 C CA . MET A 1 114 ? 1.050 -3.700 -12.324 1.00 56.62 114 MET A CA 1
ATOM 920 C C . MET A 1 114 ? 0.529 -4.098 -13.721 1.00 56.62 114 MET A C 1
ATOM 922 O O . MET A 1 114 ? 1.307 -4.624 -14.523 1.00 56.62 114 MET A O 1
ATOM 926 N N . LYS A 1 115 ? -0.764 -3.911 -14.016 1.00 50.03 115 LYS A N 1
ATOM 927 C CA . LYS A 1 115 ? -1.351 -4.153 -15.348 1.00 50.03 115 LYS A CA 1
ATOM 928 C C . LYS A 1 115 ? -1.282 -2.925 -16.242 1.00 50.03 115 LYS A C 1
ATOM 930 O O . LYS A 1 115 ? -1.036 -3.133 -17.452 1.00 50.03 115 LYS A O 1
#

Nearest PDB structures (foldseek):
  6ywy-assembly1_KK  TM=4.530E-01  e=2.130E-02  Neurospora crassa
  5azi-assembly1_A  TM=3.615E-01  e=2.418E-02  Trypanosoma brucei gambiense
  7pnw-assembly1_I  TM=3.979E-01  e=1.836E-01  Mus musculus
  5ya2-assembly2_B  TM=3.010E-01  e=1.106E-01  Escherichia coli K-12
  5ya1-assembly2_B  TM=2.950E-01  e=1.337E-01  Escherichia coli K-12